Protein AF-A0A6G5QHZ6-F1 (afdb_monomer)

Solvent-accessible surface area (backbone atoms only — not comparable to full-atom values): 7867 Å² total; per-residue (Å²): 135,86,86,73,82,52,74,64,57,55,52,54,50,54,51,52,51,50,57,52,48,68,66,50,54,70,59,60,60,62,54,47,58,55,51,49,52,54,49,47,39,53,48,53,55,43,42,54,49,19,45,53,50,48,27,52,53,23,44,76,68,77,52,73,48,42,64,88,53,51,46,43,89,91,54,65,93,52,33,41,41,29,59,32,34,84,82,65,32,46,70,48,45,93,78,72,68,39,42,32,74,57,95,81,38,36,37,39,34,52,92,93,45,36,28,33,31,43,69,41,47,86,79,57,46,74,45,70,79,46,50,84,42,33,88,80,54,111

Foldseek 3Di:
DDDDDDPVVVVVVVVVVVVVCVVPVVVVVVVVLVVLLVVLLVVLVQLLVLQVVVQVVCVVVVRRWTDPALADPPDPPQAGSQNRHPPRHDGADPDAAQWHDDDQWIWGDRDPWIWIWHADRHVRDIATDDTPCRVVND

pLDDT: mean 86.63, std 7.43, range [54.62, 95.69]

InterPro domains:
  IPR000983 General secretion pathway protein G-type pilin [PR00813] (4-29)
  IPR000983 General secretion pathway protein G-type pilin [PR00813] (40-58)
  IPR012902 Prokaryotic N-terminal methylation site [PF07963] (2-24)
  IPR012902 Prokaryotic N-terminal methylation site [TIGR02532] (3-25)
  IPR045584 Pilin-like [SSF54523] (5-62)

Structure (mmCIF, N/CA/C/O backbone):
data_AF-A0A6G5QHZ6-F1
#
_entry.id   AF-A0A6G5QHZ6-F1
#
loop_
_atom_site.group_PDB
_atom_site.id
_atom_site.type_symbol
_atom_site.label_atom_id
_atom_site.label_alt_id
_atom_site.label_comp_id
_atom_site.label_asym_id
_atom_site.label_entity_id
_atom_site.label_seq_id
_atom_site.pdbx_PDB_ins_code
_atom_site.Cartn_x
_atom_site.Cartn_y
_atom_site.Cartn_z
_atom_site.occupancy
_atom_site.B_iso_or_equiv
_atom_site.auth_seq_id
_atom_site.auth_comp_id
_atom_site.auth_asym_id
_atom_site.auth_atom_id
_atom_site.pdbx_PDB_model_num
ATOM 1 N N . MET A 1 1 ? -10.333 36.654 41.842 1.00 54.62 1 MET A N 1
ATOM 2 C CA . MET A 1 1 ? -11.207 35.518 42.211 1.00 54.62 1 MET A CA 1
ATOM 3 C C . MET A 1 1 ? -11.168 34.500 41.079 1.00 54.62 1 MET A C 1
ATOM 5 O O . MET A 1 1 ? -11.624 34.824 39.991 1.00 54.62 1 MET A O 1
ATOM 9 N N . LYS A 1 2 ? -10.551 33.327 41.274 1.00 61.81 2 LYS A N 1
ATOM 10 C CA . LYS A 1 2 ? -10.565 32.258 40.260 1.00 61.81 2 LYS A CA 1
ATOM 11 C C . LYS A 1 2 ? -11.903 31.526 40.378 1.00 61.81 2 LYS A C 1
ATOM 13 O O . LYS A 1 2 ? -12.172 30.950 41.427 1.00 61.81 2 LYS A O 1
ATOM 18 N N . LYS A 1 3 ? -12.755 31.601 39.351 1.00 76.25 3 LYS A N 1
ATOM 19 C CA . LYS A 1 3 ? -13.986 30.804 39.296 1.00 76.25 3 LYS A CA 1
ATOM 20 C C . LYS A 1 3 ? -13.583 29.347 39.075 1.00 76.25 3 LYS A C 1
ATOM 22 O O . LYS A 1 3 ? -13.042 29.018 38.024 1.00 76.25 3 LYS A O 1
ATOM 27 N N . ALA A 1 4 ? -13.768 28.518 40.096 1.00 73.69 4 ALA A N 1
ATOM 28 C CA . ALA A 1 4 ? -13.707 27.075 39.937 1.00 73.69 4 ALA A CA 1
ATOM 29 C C . ALA A 1 4 ? -14.978 26.605 39.219 1.00 73.69 4 ALA A C 1
ATOM 31 O O . ALA A 1 4 ? -16.043 27.203 39.384 1.00 73.69 4 ALA A O 1
ATOM 32 N N . PHE A 1 5 ? -14.835 25.562 38.410 1.00 77.62 5 PHE A N 1
ATOM 33 C CA . PHE A 1 5 ? -15.942 24.906 37.723 1.00 77.62 5 PHE A CA 1
ATOM 34 C C . PHE A 1 5 ? -16.928 24.330 38.751 1.00 77.62 5 PHE A C 1
ATOM 36 O O . PHE A 1 5 ? -16.496 23.817 39.789 1.00 77.62 5 PHE A O 1
ATOM 43 N N . SER A 1 6 ? -18.236 24.420 38.496 1.00 90.81 6 SER A N 1
ATOM 44 C CA . SER A 1 6 ? -19.229 23.822 39.394 1.00 90.81 6 SER A CA 1
ATOM 45 C C . SER A 1 6 ? -19.144 22.296 39.341 1.00 90.81 6 SER A C 1
ATOM 47 O O . SER A 1 6 ? -18.982 21.709 38.270 1.00 90.81 6 SER A O 1
ATOM 49 N N . MET A 1 7 ? -19.331 21.635 40.488 1.00 90.19 7 MET A N 1
ATOM 50 C CA . MET A 1 7 ? -19.477 20.172 40.557 1.00 90.19 7 MET A CA 1
ATOM 51 C C . MET A 1 7 ? -20.555 19.669 39.582 1.00 90.19 7 MET A C 1
ATOM 53 O O . MET A 1 7 ? -20.384 18.631 38.949 1.00 90.19 7 MET A O 1
ATOM 57 N N . VAL A 1 8 ? -21.645 20.427 39.413 1.00 92.38 8 VAL A N 1
ATOM 58 C CA . VAL A 1 8 ? -22.748 20.064 38.509 1.00 92.38 8 VAL A CA 1
ATOM 59 C C . VAL A 1 8 ? -22.334 20.156 37.041 1.00 92.38 8 VAL A C 1
ATOM 61 O O . VAL A 1 8 ? -22.672 19.271 36.259 1.00 92.38 8 VAL A O 1
ATOM 64 N N . GLU A 1 9 ? -21.570 21.182 36.656 1.00 91.81 9 GLU A N 1
ATOM 65 C CA . GLU A 1 9 ? -21.077 21.304 35.278 1.00 91.81 9 GLU A CA 1
ATOM 66 C C . GLU A 1 9 ? -20.111 20.167 34.939 1.00 91.81 9 GLU A C 1
ATOM 68 O O . GLU A 1 9 ? -20.149 19.633 33.832 1.00 91.81 9 GLU A O 1
ATOM 73 N N . LEU A 1 10 ? -19.278 19.753 35.900 1.00 91.38 10 LEU A N 1
ATOM 74 C CA . LEU A 1 10 ? -18.375 18.619 35.718 1.00 91.38 10 LEU A CA 1
ATOM 75 C C . LEU A 1 10 ? -19.159 17.326 35.462 1.00 91.38 10 LEU A C 1
ATOM 77 O O . LEU A 1 10 ? -18.831 16.582 34.540 1.00 91.38 10 LEU A O 1
ATOM 81 N N . ILE A 1 11 ? -20.218 17.085 36.241 1.00 93.62 11 ILE A N 1
ATOM 82 C CA . ILE A 1 11 ? -21.080 15.905 36.092 1.00 93.62 11 ILE A CA 1
ATOM 83 C C . ILE A 1 11 ? -21.809 15.928 34.741 1.00 93.62 11 ILE A C 1
ATOM 85 O O . ILE A 1 11 ? -21.837 14.922 34.034 1.00 93.62 11 ILE A O 1
ATOM 89 N N . MET A 1 12 ? -22.363 17.073 34.340 1.00 93.75 12 MET A N 1
ATOM 90 C CA . MET A 1 12 ? -23.024 17.200 33.040 1.00 93.75 12 MET A CA 1
ATOM 91 C C . MET A 1 12 ? -22.044 16.938 31.886 1.00 93.75 12 MET A C 1
ATOM 93 O O . MET A 1 12 ? -22.385 16.220 30.946 1.00 93.75 12 MET A O 1
ATOM 97 N N . ALA A 1 13 ? -20.813 17.450 31.979 1.00 93.62 13 ALA A N 1
ATOM 98 C CA . ALA A 1 13 ? -19.786 17.236 30.965 1.00 93.62 13 ALA A CA 1
ATOM 99 C C . ALA A 1 13 ? -19.419 15.750 30.808 1.00 93.62 13 ALA A C 1
ATOM 101 O O . ALA A 1 13 ? -19.393 15.249 29.685 1.00 93.62 13 ALA A O 1
ATOM 102 N N . ILE A 1 14 ? -19.189 15.019 31.907 1.00 94.31 14 ILE A N 1
ATOM 103 C CA . ILE A 1 14 ? -18.847 13.587 31.831 1.00 94.31 14 ILE A CA 1
ATOM 104 C C . ILE A 1 14 ? -20.015 12.731 31.329 1.00 94.31 14 ILE A C 1
ATOM 106 O O . ILE A 1 14 ? -19.784 11.770 30.600 1.00 94.31 14 ILE A O 1
ATOM 110 N N . VAL A 1 15 ? -21.264 13.088 31.653 1.00 95.56 15 VAL A N 1
ATOM 111 C CA . VAL A 1 15 ? -22.453 12.374 31.156 1.00 95.56 15 VAL A CA 1
ATOM 112 C C . VAL A 1 15 ? -22.596 12.556 29.647 1.00 95.56 15 VAL A C 1
ATOM 114 O O . VAL A 1 15 ? -22.772 11.576 28.924 1.00 95.56 15 VAL A O 1
ATOM 117 N N . ILE A 1 16 ? -22.460 13.790 29.153 1.00 95.69 16 ILE A N 1
ATOM 118 C CA . ILE A 1 16 ? -22.522 14.077 27.714 1.00 95.69 16 ILE A CA 1
ATOM 119 C C . ILE A 1 16 ? -21.389 13.353 26.978 1.00 95.69 16 ILE A C 1
ATOM 121 O O . ILE A 1 16 ? -21.641 12.678 25.980 1.00 95.69 16 ILE A O 1
ATOM 125 N N . LEU A 1 17 ? -20.154 13.433 27.489 1.00 94.69 17 LEU A N 1
ATOM 126 C CA . LEU A 1 17 ? -19.012 12.720 26.909 1.00 94.69 17 LEU A CA 1
ATOM 127 C C . LEU A 1 17 ? -19.209 11.198 26.936 1.00 94.69 17 LEU A C 1
ATOM 129 O O . LEU A 1 17 ? -18.835 10.531 25.974 1.00 94.69 17 LEU A O 1
ATOM 133 N N . GLY A 1 18 ? -19.837 10.648 27.978 1.00 94.88 18 GLY A N 1
ATOM 134 C CA . GLY A 1 18 ? -20.171 9.227 28.070 1.00 94.88 18 GLY A CA 1
ATOM 135 C C . GLY A 1 18 ? -21.126 8.771 26.965 1.00 94.88 18 GLY A C 1
ATOM 136 O O . GLY A 1 18 ? -20.854 7.780 26.286 1.00 94.88 18 GLY A O 1
ATOM 137 N N . ILE A 1 19 ? -22.201 9.528 26.723 1.00 94.88 19 ILE A N 1
ATOM 138 C CA . ILE A 1 19 ? -23.187 9.214 25.675 1.00 94.88 19 ILE A CA 1
ATOM 139 C C . ILE A 1 19 ? -22.557 9.333 24.282 1.00 94.88 19 ILE A C 1
ATOM 141 O O . ILE A 1 19 ? -22.709 8.433 23.454 1.00 94.88 19 ILE A O 1
ATOM 145 N N . LEU A 1 20 ? -21.811 10.413 24.025 1.00 93.62 20 LEU A N 1
ATOM 146 C CA . LEU A 1 20 ? -21.138 10.613 22.739 1.00 93.62 20 LEU A CA 1
ATOM 147 C C . LEU A 1 20 ? -20.104 9.513 22.463 1.00 93.62 20 LEU A C 1
ATOM 149 O O . LEU A 1 20 ? -20.030 9.004 21.343 1.00 93.62 20 LEU A O 1
ATOM 153 N N . SER A 1 21 ? -19.347 9.102 23.484 1.00 90.06 21 SER A N 1
ATOM 154 C CA . SER A 1 21 ? -18.335 8.048 23.352 1.00 90.06 21 SER A CA 1
ATOM 155 C C . SER A 1 21 ? -18.960 6.698 23.005 1.00 90.06 21 SER A C 1
ATOM 157 O O . SER A 1 21 ? -18.442 5.994 22.139 1.00 90.06 21 SER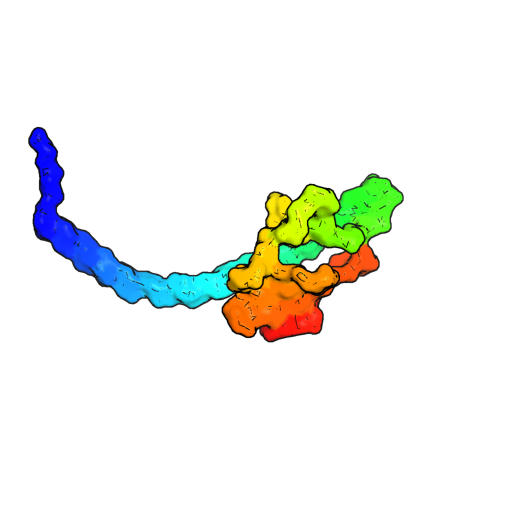 A O 1
ATOM 159 N N . ALA A 1 22 ? -20.100 6.354 23.614 1.00 89.94 22 ALA A N 1
ATOM 160 C CA . ALA A 1 22 ? -20.784 5.086 23.361 1.00 89.94 22 ALA A CA 1
ATOM 161 C C . ALA A 1 22 ? -21.200 4.913 21.887 1.00 89.94 22 ALA A C 1
ATOM 163 O O . ALA A 1 22 ? -21.112 3.813 21.346 1.00 89.94 22 ALA A O 1
ATOM 164 N N . VAL A 1 23 ? -21.610 5.995 21.218 1.00 87.88 23 VAL A N 1
ATOM 165 C CA . VAL A 1 23 ? -22.049 5.955 19.811 1.00 87.88 23 VAL A CA 1
ATOM 166 C C . VAL A 1 23 ? -20.876 6.077 18.830 1.00 87.88 23 VAL A C 1
ATOM 168 O O . VAL A 1 23 ? -20.924 5.512 17.737 1.00 87.88 23 VAL A O 1
ATOM 171 N N . ALA A 1 24 ? -19.814 6.802 19.194 1.00 84.00 24 ALA A N 1
ATOM 172 C CA . ALA A 1 24 ? -18.699 7.088 18.292 1.00 84.00 24 ALA A CA 1
ATOM 173 C C . ALA A 1 24 ? -17.710 5.918 18.132 1.00 84.00 24 ALA A C 1
ATOM 175 O O . ALA A 1 24 ? -17.203 5.693 17.033 1.00 84.00 24 ALA A O 1
ATOM 176 N N . ILE A 1 25 ? -17.439 5.160 19.202 1.00 81.75 25 ILE A N 1
ATOM 177 C CA . ILE A 1 25 ? -16.388 4.125 19.214 1.00 81.75 25 ILE A CA 1
ATOM 178 C C . ILE A 1 25 ? -16.581 3.034 18.138 1.00 81.75 25 ILE A C 1
ATOM 180 O O . ILE A 1 25 ? -15.608 2.748 17.437 1.00 81.75 25 ILE A O 1
ATOM 184 N N . PRO A 1 26 ? -17.779 2.448 17.928 1.00 77.81 26 PRO A N 1
ATOM 185 C CA . PRO A 1 26 ? -17.947 1.350 16.968 1.00 77.81 26 PRO A CA 1
ATOM 186 C C . PRO A 1 26 ? -17.598 1.733 15.523 1.00 77.81 26 PRO A C 1
ATOM 188 O O . PRO A 1 26 ? -17.047 0.925 14.779 1.00 77.81 26 PRO A O 1
ATOM 191 N N . ARG A 1 27 ? -17.866 2.985 15.129 1.00 74.31 27 ARG A N 1
ATOM 192 C CA . ARG A 1 27 ? -17.616 3.469 13.762 1.00 74.31 27 ARG A CA 1
ATOM 193 C C . ARG A 1 27 ? -16.131 3.676 13.463 1.00 74.31 27 ARG A C 1
ATOM 195 O O . ARG A 1 27 ? -15.724 3.574 12.312 1.00 74.31 27 ARG A O 1
ATOM 202 N N . LEU A 1 28 ? -15.321 3.945 14.489 1.00 74.50 28 LEU A N 1
ATOM 203 C CA . LEU A 1 28 ? -13.886 4.196 14.333 1.00 74.50 28 LEU A CA 1
ATOM 204 C C . LEU A 1 28 ? -13.064 2.923 14.112 1.00 74.50 28 LEU A C 1
ATOM 206 O O . LEU A 1 28 ? -11.937 3.034 13.638 1.00 74.50 28 LEU A O 1
ATOM 210 N N . TYR A 1 29 ? -13.585 1.746 14.466 1.00 69.81 29 TYR A N 1
ATOM 211 C CA . TYR A 1 29 ? -12.882 0.483 14.233 1.00 69.81 29 TYR A CA 1
ATOM 212 C C . TYR A 1 29 ? -13.028 0.015 12.783 1.00 69.81 29 TYR A C 1
ATOM 214 O O . TYR A 1 29 ? -12.021 -0.253 12.145 1.00 69.81 29 TYR A O 1
ATOM 222 N N . ILE A 1 30 ? -14.249 0.006 12.242 1.00 74.00 30 ILE A N 1
ATOM 223 C CA . ILE A 1 30 ? -14.516 -0.486 10.877 1.00 74.00 30 ILE A CA 1
ATOM 224 C C . ILE A 1 30 ? -13.898 0.440 9.817 1.00 74.00 30 ILE A C 1
ATOM 226 O O . ILE A 1 30 ? -13.261 -0.023 8.880 1.00 74.00 30 ILE A O 1
ATOM 230 N N . GLY A 1 31 ? -13.997 1.761 10.001 1.00 80.06 31 GLY A N 1
ATOM 231 C CA . GLY A 1 31 ? -13.482 2.716 9.014 1.00 80.06 31 GLY A CA 1
ATOM 232 C C . GLY A 1 31 ? -11.952 2.778 8.909 1.00 80.06 31 GLY A C 1
ATOM 233 O O . GLY A 1 31 ? -11.436 3.395 7.981 1.00 80.06 31 GLY A O 1
ATOM 234 N N . ARG A 1 32 ? -11.202 2.184 9.849 1.00 83.75 32 ARG A N 1
ATOM 235 C CA . ARG A 1 32 ? -9.730 2.166 9.779 1.00 83.75 32 ARG A CA 1
ATOM 236 C C . ARG A 1 32 ? -9.230 1.225 8.695 1.00 83.75 32 ARG A C 1
ATOM 238 O O . ARG A 1 32 ? -8.349 1.625 7.940 1.00 83.75 32 ARG A O 1
ATOM 245 N N . ASP A 1 33 ? -9.801 0.031 8.609 1.00 84.19 33 ASP A N 1
ATOM 246 C CA . ASP A 1 33 ? -9.366 -0.985 7.649 1.00 84.19 33 ASP A CA 1
ATOM 247 C C . ASP A 1 33 ? -9.713 -0.544 6.221 1.00 84.19 33 ASP A C 1
ATOM 249 O O . ASP A 1 33 ? -8.858 -0.573 5.337 1.00 84.19 33 ASP A O 1
ATOM 253 N N . GLU A 1 34 ? -10.915 0.009 6.027 1.00 84.56 34 GLU A N 1
ATOM 254 C CA . GLU A 1 34 ? -11.334 0.619 4.758 1.00 84.56 34 GLU A CA 1
ATOM 255 C C . GLU A 1 34 ? -10.419 1.788 4.357 1.00 84.56 34 GLU A C 1
ATOM 257 O O . GLU A 1 34 ? -9.983 1.885 3.210 1.00 84.56 34 GLU A O 1
ATOM 262 N N . ALA A 1 35 ? -10.053 2.662 5.303 1.00 87.38 35 ALA A N 1
ATOM 263 C CA . ALA A 1 35 ? -9.141 3.770 5.021 1.00 87.38 35 ALA A CA 1
ATOM 264 C C . ALA A 1 35 ? -7.726 3.295 4.653 1.00 87.38 35 ALA A C 1
ATOM 266 O O . ALA A 1 35 ? -7.057 3.933 3.836 1.00 87.38 35 ALA A O 1
ATOM 267 N N . LEU A 1 36 ? -7.250 2.199 5.251 1.00 88.88 36 LEU A N 1
ATOM 268 C CA . LEU A 1 36 ? -5.965 1.599 4.896 1.00 88.88 36 LEU A CA 1
ATOM 269 C C . LEU A 1 36 ? -6.008 0.985 3.497 1.00 88.88 36 LEU A C 1
ATOM 271 O O . LEU A 1 36 ? -5.082 1.214 2.723 1.00 88.88 36 LEU A O 1
ATOM 275 N N . LEU A 1 37 ? -7.086 0.284 3.149 1.00 89.25 37 LEU A N 1
ATOM 276 C CA . LEU A 1 37 ? -7.289 -0.276 1.815 1.00 89.25 37 LEU A CA 1
ATOM 277 C C . LEU A 1 37 ? -7.309 0.821 0.736 1.00 89.25 37 LEU A C 1
ATOM 279 O O . LEU A 1 37 ? -6.552 0.754 -0.232 1.00 89.25 37 LEU A O 1
ATOM 283 N N . GLU A 1 38 ? -8.104 1.875 0.933 1.00 90.69 38 GLU A N 1
ATOM 284 C CA . GLU A 1 38 ? -8.182 3.012 0.003 1.00 90.69 38 GLU A CA 1
ATOM 285 C C . GLU A 1 38 ? -6.848 3.754 -0.119 1.00 90.69 38 GLU A C 1
ATOM 287 O O . GLU A 1 38 ? -6.405 4.112 -1.215 1.00 90.69 38 GLU A O 1
ATOM 292 N N . LYS A 1 39 ? -6.138 3.933 1.000 1.00 90.62 39 LYS A N 1
ATOM 293 C CA . LYS A 1 39 ? -4.783 4.489 0.982 1.00 90.62 39 LYS A CA 1
ATOM 294 C C . LYS A 1 39 ? -3.850 3.632 0.129 1.00 90.62 39 LYS A C 1
ATOM 296 O O . LYS A 1 39 ? -3.058 4.188 -0.631 1.00 90.62 39 LYS A O 1
ATOM 301 N N . THR A 1 40 ? -3.928 2.311 0.240 1.00 90.94 40 THR A N 1
ATOM 302 C CA . THR A 1 40 ? -3.089 1.393 -0.535 1.00 90.94 40 THR A CA 1
ATOM 303 C C . THR A 1 40 ? -3.409 1.450 -2.022 1.00 90.94 40 THR A C 1
ATOM 305 O O . THR A 1 40 ? -2.476 1.539 -2.817 1.00 90.94 40 THR A O 1
ATOM 308 N N . LYS A 1 41 ? -4.687 1.523 -2.415 1.00 91.62 41 LYS A N 1
ATOM 309 C CA . LYS A 1 41 ? -5.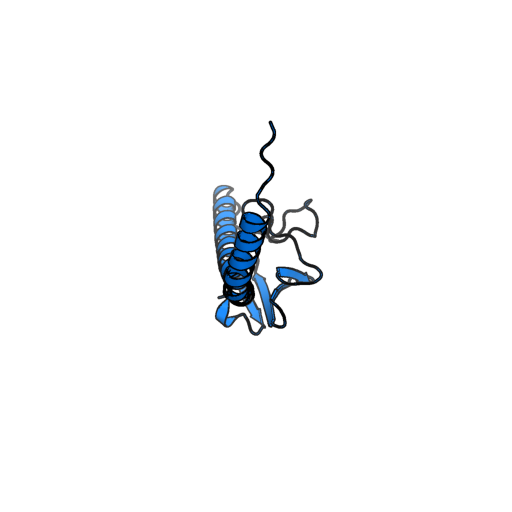078 1.768 -3.817 1.00 91.62 41 LYS A CA 1
ATOM 310 C C . LYS A 1 41 ? -4.415 3.032 -4.363 1.00 91.62 41 LYS A C 1
ATOM 312 O O . LYS A 1 41 ? -3.758 3.001 -5.403 1.00 91.62 41 LYS A O 1
ATOM 317 N N . VAL A 1 42 ? -4.492 4.138 -3.620 1.00 92.19 42 VAL A N 1
ATOM 318 C CA . VAL A 1 42 ? -3.833 5.400 -4.002 1.00 92.19 42 VAL A CA 1
ATOM 319 C C . VAL A 1 42 ? -2.313 5.237 -4.089 1.00 92.19 42 VAL A C 1
ATOM 321 O O . VAL A 1 42 ? -1.691 5.771 -5.010 1.00 92.19 42 VAL A O 1
ATOM 324 N N . GLN A 1 43 ? -1.695 4.488 -3.173 1.00 91.69 43 GLN A N 1
ATOM 325 C CA . GLN A 1 43 ? -0.259 4.200 -3.218 1.00 91.69 43 GLN A CA 1
ATOM 326 C C . GLN A 1 43 ? 0.125 3.410 -4.474 1.00 91.69 43 GLN A C 1
ATOM 328 O O . GLN A 1 43 ? 1.071 3.808 -5.146 1.00 91.69 43 GLN A O 1
ATOM 333 N N . ILE A 1 44 ? -0.624 2.365 -4.840 1.00 91.94 44 ILE A N 1
ATOM 334 C CA . ILE A 1 44 ? -0.388 1.562 -6.053 1.00 91.94 44 ILE A CA 1
ATOM 335 C C . ILE A 1 44 ? -0.474 2.441 -7.302 1.00 91.94 44 ILE A C 1
ATOM 337 O O . ILE A 1 44 ? 0.432 2.426 -8.136 1.00 91.94 44 ILE A O 1
ATOM 341 N N . GLN A 1 45 ? -1.512 3.274 -7.407 1.00 91.88 45 GLN A N 1
ATOM 342 C CA . GLN A 1 45 ? -1.665 4.203 -8.531 1.00 91.88 45 GLN A CA 1
ATOM 343 C C . GLN A 1 45 ? -0.534 5.240 -8.575 1.00 91.88 45 GLN A C 1
ATOM 345 O O . GLN A 1 45 ? -0.022 5.573 -9.644 1.00 91.88 45 GLN A O 1
ATOM 350 N N . THR A 1 46 ? -0.080 5.703 -7.410 1.00 92.88 46 THR A N 1
ATOM 351 C CA . THR A 1 46 ? 1.069 6.610 -7.302 1.00 92.88 46 THR A CA 1
ATOM 352 C C . THR A 1 46 ? 2.366 5.928 -7.743 1.00 92.88 46 THR A C 1
ATOM 354 O O . THR A 1 46 ? 3.159 6.552 -8.441 1.00 92.88 46 THR A O 1
ATOM 357 N N . ILE A 1 47 ? 2.582 4.655 -7.392 1.00 92.44 47 ILE A N 1
ATOM 358 C CA . ILE A 1 47 ? 3.745 3.866 -7.831 1.00 92.44 47 ILE A CA 1
ATOM 359 C C . ILE A 1 47 ? 3.722 3.702 -9.354 1.00 92.44 47 ILE A C 1
ATOM 361 O O . ILE A 1 47 ? 4.710 4.023 -10.013 1.00 92.44 47 ILE A O 1
ATOM 365 N N . ARG A 1 48 ? 2.586 3.276 -9.925 1.00 92.69 48 ARG A N 1
ATOM 366 C CA . ARG A 1 48 ? 2.397 3.116 -11.379 1.00 92.69 48 ARG A CA 1
ATOM 367 C C . ARG A 1 48 ? 2.652 4.435 -12.126 1.00 92.69 48 ARG A C 1
ATOM 369 O O . ARG A 1 48 ? 3.415 4.467 -13.090 1.00 92.69 48 ARG A O 1
ATOM 376 N N . SER A 1 49 ? 2.087 5.539 -11.634 1.00 93.19 49 SER A N 1
ATOM 377 C CA . SER A 1 49 ? 2.322 6.888 -12.174 1.00 93.19 49 SER A CA 1
ATOM 378 C C . SER A 1 49 ? 3.793 7.309 -12.060 1.00 93.19 49 SER A C 1
ATOM 380 O O . SER A 1 49 ? 4.388 7.798 -13.019 1.00 93.19 49 SER A O 1
ATOM 382 N N . GLY A 1 50 ? 4.419 7.042 -10.915 1.00 92.12 50 GLY A N 1
ATOM 383 C CA . GLY A 1 50 ? 5.831 7.309 -10.664 1.00 92.12 50 GLY A CA 1
ATOM 384 C C . GLY A 1 50 ? 6.774 6.590 -11.627 1.00 92.12 50 GLY A C 1
ATOM 385 O O . GLY A 1 50 ? 7.725 7.190 -12.128 1.00 92.12 50 GLY A O 1
ATOM 386 N N . ILE A 1 51 ? 6.483 5.326 -11.947 1.00 92.75 51 ILE A N 1
ATOM 387 C CA . ILE A 1 51 ? 7.234 4.545 -12.940 1.00 92.75 51 ILE A CA 1
ATOM 388 C C . ILE A 1 51 ? 7.105 5.175 -14.337 1.00 92.75 51 ILE A C 1
ATOM 390 O O . ILE A 1 51 ? 8.108 5.324 -15.037 1.00 92.75 51 ILE A O 1
ATOM 394 N N . ALA A 1 52 ? 5.901 5.599 -14.733 1.00 91.69 52 ALA A N 1
ATOM 395 C CA . ALA A 1 52 ? 5.674 6.262 -16.020 1.00 91.69 52 ALA A CA 1
ATOM 396 C C . ALA A 1 52 ? 6.394 7.622 -16.120 1.00 91.69 52 ALA A C 1
ATOM 398 O O . ALA A 1 52 ? 6.962 7.961 -17.165 1.00 91.69 52 ALA A O 1
ATOM 399 N N . ILE A 1 53 ? 6.422 8.387 -15.025 1.00 91.88 53 ILE A N 1
ATOM 400 C CA . ILE A 1 53 ? 7.174 9.645 -14.933 1.00 91.88 53 ILE A CA 1
ATOM 401 C C . ILE A 1 53 ? 8.677 9.373 -15.044 1.00 91.88 53 ILE A C 1
ATOM 403 O O . ILE A 1 53 ? 9.360 10.060 -15.803 1.00 91.88 53 ILE A O 1
ATOM 407 N N . PHE A 1 54 ? 9.192 8.351 -14.353 1.00 91.19 54 PHE A N 1
ATOM 408 C CA . PHE A 1 54 ? 10.600 7.961 -14.452 1.00 91.19 54 PHE A CA 1
ATOM 409 C C . PHE A 1 54 ? 10.976 7.588 -15.888 1.00 91.19 54 PHE A C 1
ATOM 411 O O . PHE A 1 54 ? 11.991 8.050 -16.406 1.00 91.19 54 PHE A O 1
ATOM 418 N N . TYR A 1 55 ? 10.145 6.781 -16.551 1.00 91.12 55 TYR A N 1
ATOM 419 C CA . TYR A 1 55 ? 10.361 6.421 -17.948 1.00 91.12 55 TYR A CA 1
ATOM 420 C C . TYR A 1 55 ? 10.402 7.665 -18.846 1.00 91.12 55 TYR A C 1
ATOM 422 O O . TYR A 1 55 ? 11.324 7.814 -19.649 1.00 91.12 55 TYR A O 1
ATOM 430 N N . SER A 1 56 ? 9.471 8.600 -18.653 1.00 91.94 56 SER A N 1
ATOM 431 C CA . SER A 1 56 ? 9.448 9.869 -19.389 1.00 91.94 56 SER A CA 1
ATOM 432 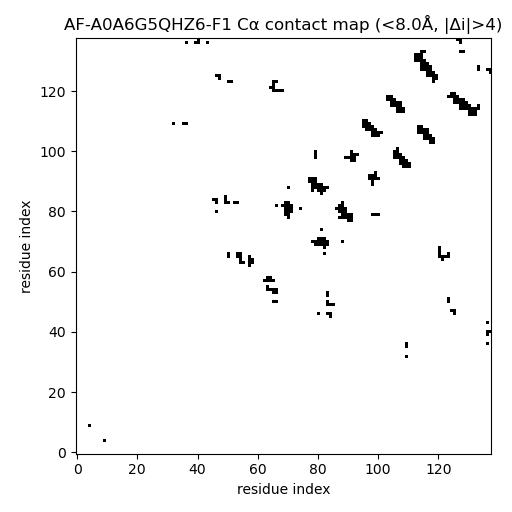C C . SER A 1 56 ? 10.718 10.701 -19.156 1.00 91.94 56 SER A C 1
ATOM 434 O O . SER A 1 56 ? 11.291 11.213 -20.114 1.00 91.94 56 SER A O 1
ATOM 436 N N . ASP A 1 57 ? 11.219 10.784 -17.919 1.00 91.00 57 ASP A N 1
ATOM 437 C CA . ASP A 1 57 ? 12.493 11.457 -17.610 1.00 91.00 57 ASP A CA 1
ATOM 438 C C . ASP A 1 57 ? 13.691 10.756 -18.276 1.00 91.00 57 ASP A C 1
ATOM 440 O O . ASP A 1 57 ? 14.560 11.404 -18.858 1.00 91.00 57 ASP A O 1
ATOM 444 N N . SER A 1 58 ? 13.719 9.421 -18.268 1.00 89.12 58 SER A N 1
ATOM 445 C CA . SER A 1 58 ? 14.778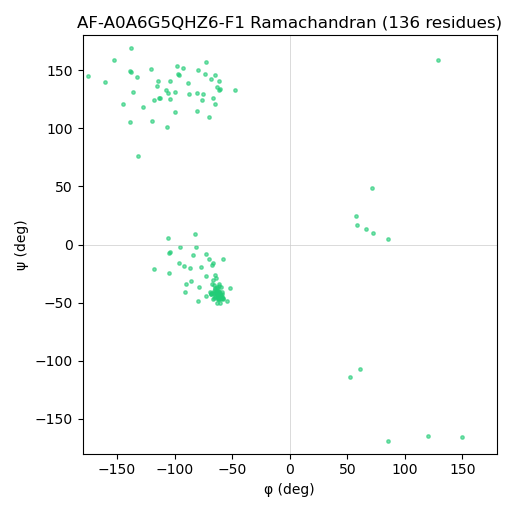 8.630 -18.911 1.00 89.12 58 SER A CA 1
ATOM 446 C C . SER A 1 58 ? 14.813 8.828 -20.434 1.00 89.12 58 SER A C 1
ATOM 448 O O . SER A 1 58 ? 15.887 8.925 -21.037 1.00 89.12 58 SER A O 1
ATOM 450 N N . LEU A 1 59 ? 13.634 8.980 -21.045 1.00 92.31 59 LEU A N 1
ATOM 451 C CA . LEU A 1 59 ? 13.476 9.261 -22.465 1.00 92.31 59 LEU A CA 1
ATOM 452 C C . LEU A 1 59 ? 14.039 10.643 -22.819 1.00 92.31 59 LEU A C 1
ATOM 454 O O . LEU A 1 59 ? 14.762 10.774 -23.806 1.00 92.31 59 LEU A O 1
ATOM 458 N N . LEU A 1 60 ? 13.786 11.656 -21.982 1.00 93.62 60 LEU A N 1
ATOM 459 C CA . LEU A 1 60 ? 14.347 13.004 -22.147 1.00 93.62 60 LEU A CA 1
ATOM 460 C C . LEU A 1 60 ? 15.877 13.028 -22.019 1.00 93.62 60 LEU A C 1
ATOM 462 O O . LEU A 1 60 ? 16.538 13.851 -22.649 1.00 93.62 60 LEU A O 1
ATOM 466 N N . ARG A 1 61 ? 16.455 12.100 -21.250 1.00 92.75 61 ARG A N 1
ATOM 467 C CA . ARG A 1 61 ? 17.912 11.921 -21.113 1.00 92.75 61 ARG A CA 1
ATOM 468 C C . ARG A 1 61 ? 18.541 11.091 -22.238 1.00 92.75 61 ARG A C 1
ATOM 470 O O . ARG A 1 61 ? 19.708 10.723 -22.124 1.00 92.75 61 ARG A O 1
ATOM 477 N N . ALA A 1 62 ? 17.789 10.778 -23.296 1.00 90.06 62 ALA A N 1
ATOM 478 C CA . ALA A 1 62 ? 18.210 9.922 -24.408 1.00 90.06 62 ALA A CA 1
ATOM 479 C C . ALA A 1 62 ? 18.648 8.500 -23.989 1.00 90.06 62 ALA A C 1
ATOM 481 O O . ALA A 1 62 ? 19.394 7.840 -24.709 1.00 90.06 62 ALA A O 1
ATOM 482 N N . ASN A 1 63 ? 18.167 8.009 -22.841 1.00 89.12 63 ASN A N 1
ATOM 483 C CA . ASN A 1 63 ? 18.411 6.649 -22.362 1.00 89.12 63 ASN A CA 1
ATOM 484 C C . ASN A 1 63 ? 17.084 6.010 -21.919 1.00 89.12 63 ASN A C 1
ATOM 486 O O . ASN A 1 63 ? 16.816 5.944 -20.717 1.00 89.12 63 ASN A O 1
ATOM 490 N N . PRO A 1 64 ? 16.232 5.585 -22.872 1.00 85.94 64 PRO A N 1
ATOM 491 C CA . PRO A 1 64 ? 14.903 5.075 -22.565 1.00 85.94 64 PRO A CA 1
ATOM 492 C C . PRO A 1 64 ? 15.000 3.783 -21.753 1.00 85.94 64 PRO A C 1
ATOM 494 O O . PRO A 1 64 ? 15.576 2.790 -22.201 1.00 85.94 64 PRO A O 1
ATOM 497 N N . GLY A 1 65 ? 14.422 3.789 -20.556 1.00 89.00 65 GLY A N 1
ATOM 498 C CA . GLY A 1 65 ? 14.401 2.612 -19.704 1.00 89.00 65 GLY A CA 1
ATOM 499 C C . GLY A 1 65 ? 13.581 2.814 -18.441 1.00 89.00 65 GLY A C 1
ATOM 500 O O . GLY A 1 65 ? 13.548 3.891 -17.851 1.00 89.00 65 GLY A O 1
ATOM 501 N N . TYR A 1 66 ? 12.925 1.746 -18.008 1.00 90.19 66 TYR A N 1
ATOM 502 C CA . TYR A 1 66 ? 12.264 1.717 -16.713 1.00 90.19 66 TYR A CA 1
ATOM 503 C C . TYR A 1 66 ? 13.291 1.642 -15.574 1.00 90.19 66 TYR A C 1
ATOM 505 O O . TYR A 1 66 ? 14.434 1.206 -15.780 1.00 90.19 66 TYR A O 1
ATOM 513 N N . PRO A 1 67 ? 12.917 2.065 -14.355 1.00 88.06 67 PRO A N 1
ATOM 514 C CA . PRO A 1 67 ? 13.821 1.983 -13.220 1.00 88.06 67 PRO A CA 1
ATOM 515 C C . PRO A 1 67 ? 14.188 0.518 -12.950 1.00 88.06 67 PRO A C 1
ATOM 517 O O . PRO A 1 67 ? 13.323 -0.351 -12.916 1.00 88.06 67 PRO A O 1
ATOM 520 N N . LYS A 1 68 ? 15.478 0.216 -12.755 1.00 87.62 68 LYS A N 1
ATOM 521 C CA . LYS A 1 68 ? 15.935 -1.165 -12.480 1.00 87.62 68 LYS A CA 1
ATOM 522 C C . LYS A 1 68 ? 15.437 -1.689 -11.131 1.00 87.62 68 LYS A C 1
ATOM 524 O O . LYS A 1 68 ? 15.258 -2.892 -10.978 1.00 87.62 68 LYS A O 1
ATOM 529 N N . LYS A 1 69 ? 15.256 -0.780 -10.174 1.00 87.50 69 LYS A N 1
ATOM 530 C CA . LYS A 1 69 ? 14.722 -1.000 -8.829 1.00 87.50 69 LYS A CA 1
ATOM 531 C C . LYS A 1 69 ? 13.790 0.157 -8.495 1.00 87.50 69 LYS A C 1
ATOM 533 O O . LYS A 1 69 ? 14.020 1.270 -8.966 1.00 87.50 69 LYS A O 1
ATOM 538 N N . LEU A 1 70 ? 12.770 -0.094 -7.680 1.00 88.00 70 LEU A N 1
ATOM 539 C CA . LEU A 1 70 ? 11.847 0.958 -7.244 1.00 88.00 70 LEU A CA 1
ATOM 540 C C . LEU A 1 70 ? 12.386 1.740 -6.037 1.00 88.00 70 LEU A C 1
ATOM 542 O O . LEU A 1 70 ? 11.832 2.774 -5.669 1.00 88.00 70 LEU A O 1
ATOM 546 N N . GLU A 1 71 ? 13.481 1.286 -5.432 1.00 89.12 71 GLU A N 1
ATOM 547 C CA . GLU A 1 71 ? 14.191 1.973 -4.359 1.00 89.12 71 GLU A CA 1
ATOM 548 C C . GLU A 1 71 ? 15.386 2.764 -4.887 1.00 89.12 71 GLU A C 1
ATOM 550 O O . GLU A 1 71 ? 16.068 2.364 -5.831 1.00 89.12 71 GLU A O 1
ATOM 555 N N . LYS A 1 72 ? 15.660 3.895 -4.239 1.00 83.19 72 LYS A N 1
ATOM 556 C CA . LYS A 1 72 ? 16.836 4.708 -4.520 1.00 83.19 72 LYS A CA 1
ATOM 557 C C . LYS A 1 72 ? 18.068 4.118 -3.833 1.00 83.19 72 LYS A C 1
ATOM 559 O O . LYS A 1 72 ? 18.056 3.876 -2.626 1.00 83.19 72 LYS A O 1
ATOM 564 N N . ASP A 1 73 ? 19.152 3.962 -4.588 1.00 75.88 73 ASP A N 1
ATOM 565 C CA . ASP A 1 73 ? 20.440 3.541 -4.037 1.00 75.88 73 ASP A CA 1
ATOM 566 C C . ASP A 1 73 ? 20.945 4.554 -2.988 1.00 75.88 73 ASP A C 1
ATOM 568 O O . ASP A 1 73 ? 20.914 5.769 -3.203 1.00 75.88 73 ASP A O 1
ATOM 572 N N . GLY A 1 74 ? 21.405 4.051 -1.838 1.00 69.56 74 GLY A N 1
ATOM 573 C CA . GLY A 1 74 ? 21.939 4.870 -0.740 1.00 69.56 74 GLY A CA 1
ATOM 574 C C . GLY A 1 74 ? 20.899 5.423 0.244 1.00 69.56 74 GLY A C 1
ATOM 575 O O . GLY A 1 74 ? 21.265 6.170 1.150 1.00 69.56 74 GLY A O 1
ATOM 576 N N . VAL A 1 75 ? 19.621 5.059 0.102 1.00 69.94 75 VAL A N 1
ATOM 577 C CA . VAL A 1 75 ? 18.583 5.285 1.123 1.00 69.94 75 VAL A CA 1
ATOM 578 C C . VAL A 1 75 ? 18.476 4.041 2.014 1.00 69.94 75 VAL A C 1
ATOM 580 O O . VAL A 1 75 ? 18.794 2.937 1.577 1.00 69.94 75 VAL A O 1
ATOM 583 N N . SER A 1 76 ? 18.056 4.204 3.276 1.00 72.44 76 SER A N 1
ATOM 584 C CA . SER A 1 76 ? 17.794 3.082 4.185 1.00 72.44 76 SER A CA 1
ATOM 585 C C . SER A 1 76 ? 16.947 2.005 3.501 1.00 72.44 76 SER A C 1
ATOM 587 O O . SER A 1 76 ? 15.902 2.324 2.936 1.00 72.44 76 SER A O 1
ATOM 589 N N . ASN A 1 77 ? 17.347 0.734 3.631 1.00 69.88 77 ASN A N 1
ATOM 590 C CA . ASN A 1 77 ? 16.634 -0.424 3.064 1.00 69.88 77 ASN A CA 1
ATOM 591 C C . ASN A 1 77 ? 15.173 -0.551 3.542 1.00 69.88 77 ASN A C 1
ATOM 593 O O . ASN A 1 77 ? 14.399 -1.312 2.973 1.00 69.88 77 ASN A O 1
ATOM 597 N N . ASP A 1 78 ? 14.793 0.209 4.569 1.00 83.06 78 ASP A N 1
ATOM 598 C CA . ASP A 1 78 ? 13.432 0.290 5.085 1.00 83.06 78 ASP A CA 1
ATOM 599 C C . ASP A 1 78 ? 12.525 1.248 4.278 1.00 83.06 78 ASP A C 1
ATOM 601 O O . ASP A 1 78 ? 11.364 1.398 4.640 1.00 83.06 78 ASP A O 1
ATOM 605 N N . MET A 1 79 ? 13.011 1.945 3.239 1.00 86.44 79 MET A N 1
ATOM 606 C CA . MET A 1 79 ? 12.207 2.862 2.407 1.00 86.44 79 MET A CA 1
ATOM 607 C C . MET A 1 79 ? 11.922 2.268 1.025 1.00 86.44 79 MET A C 1
ATOM 609 O O . MET A 1 79 ? 12.755 2.322 0.115 1.00 86.44 79 MET A O 1
ATOM 613 N N . LEU A 1 80 ? 10.709 1.751 0.859 1.00 89.31 80 LEU A N 1
ATOM 614 C CA . LEU A 1 80 ? 10.204 1.161 -0.377 1.00 89.31 80 LEU A CA 1
ATOM 615 C C . LEU A 1 80 ? 9.759 2.245 -1.364 1.00 89.31 80 LEU A C 1
ATOM 617 O O . LEU A 1 80 ? 9.308 3.316 -0.960 1.00 89.31 80 LEU A O 1
ATOM 621 N N . PHE A 1 81 ? 9.859 1.961 -2.665 1.00 91.12 81 PHE A N 1
ATOM 622 C CA . PHE A 1 81 ? 9.369 2.828 -3.752 1.00 91.12 81 PHE A CA 1
ATOM 623 C C . PHE A 1 81 ? 9.965 4.251 -3.788 1.00 91.12 81 PHE A C 1
ATOM 625 O O . PHE A 1 81 ? 9.434 5.150 -4.440 1.00 91.12 81 PHE A O 1
ATOM 632 N N . SER A 1 82 ? 11.083 4.474 -3.096 1.00 88.06 82 SER A N 1
ATOM 633 C CA . SER A 1 82 ? 11.706 5.791 -2.925 1.00 88.06 82 SER A CA 1
ATOM 634 C C . SER A 1 82 ? 12.263 6.408 -4.214 1.00 88.06 82 SER A C 1
ATOM 636 O O . SER A 1 82 ? 12.515 7.612 -4.239 1.00 88.06 82 SER A O 1
ATOM 638 N N . ALA A 1 83 ? 12.446 5.625 -5.283 1.00 87.12 83 ALA A N 1
ATOM 639 C CA . ALA A 1 83 ? 12.854 6.142 -6.591 1.00 87.12 83 ALA A CA 1
ATOM 640 C C . ALA A 1 83 ? 11.675 6.610 -7.461 1.00 87.12 83 ALA A C 1
ATOM 642 O O . ALA A 1 83 ? 11.893 7.381 -8.393 1.00 87.12 83 ALA A O 1
ATOM 643 N N . VAL A 1 84 ? 10.451 6.155 -7.172 1.00 88.06 84 VAL A N 1
ATOM 644 C CA . VAL A 1 84 ? 9.270 6.405 -8.019 1.00 88.06 84 VAL A CA 1
ATOM 645 C C . VAL A 1 84 ? 8.176 7.211 -7.319 1.00 88.06 84 VAL A C 1
ATOM 647 O O . VAL A 1 84 ? 7.371 7.845 -7.991 1.00 88.06 84 VAL A O 1
ATOM 650 N N . MET A 1 85 ? 8.145 7.253 -5.986 1.00 85.38 85 MET A N 1
ATOM 651 C CA . MET A 1 85 ? 7.139 8.015 -5.243 1.00 85.38 85 MET A CA 1
ATOM 652 C C . MET A 1 85 ? 7.625 9.411 -4.823 1.00 85.38 85 MET A C 1
ATOM 654 O O . MET A 1 85 ? 8.786 9.577 -4.433 1.00 85.38 85 MET A O 1
ATOM 658 N N . PRO A 1 86 ? 6.730 10.416 -4.798 1.00 69.62 86 PRO A N 1
ATOM 659 C CA . PRO A 1 86 ? 7.014 11.685 -4.138 1.00 69.62 86 PRO A CA 1
ATOM 660 C C . PRO A 1 86 ? 7.182 11.471 -2.619 1.00 69.62 86 PRO A C 1
ATOM 662 O O . PRO A 1 86 ? 6.498 10.637 -2.032 1.00 69.62 86 PRO A O 1
ATOM 665 N N . LEU A 1 87 ? 8.065 12.249 -1.974 1.00 67.44 87 LEU A N 1
ATOM 666 C CA . LEU A 1 87 ? 8.301 12.260 -0.511 1.00 67.44 87 LEU A CA 1
ATOM 667 C C . LEU A 1 87 ? 9.023 11.024 0.085 1.00 67.44 87 LEU A C 1
ATOM 669 O O . LEU A 1 87 ? 8.628 10.517 1.129 1.00 67.44 87 LEU A O 1
ATOM 673 N N . ASN A 1 88 ? 10.142 10.597 -0.511 1.00 73.19 88 ASN A N 1
ATOM 674 C CA . ASN A 1 88 ? 11.081 9.594 0.039 1.00 73.19 88 ASN A CA 1
ATOM 675 C C . ASN A 1 88 ? 10.554 8.148 0.188 1.00 73.19 88 ASN A C 1
ATOM 677 O O . ASN A 1 88 ? 11.245 7.318 0.78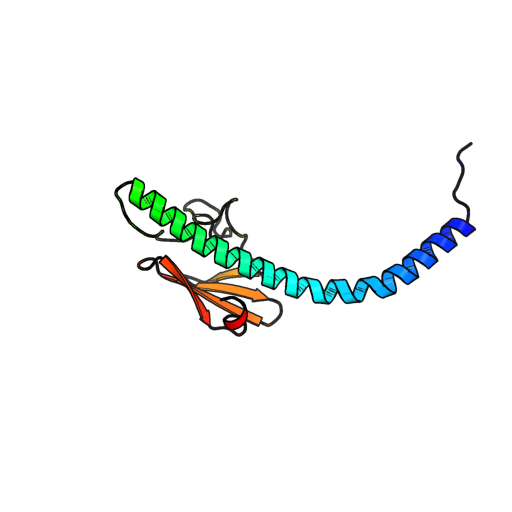1 1.00 73.19 88 ASN A O 1
ATOM 681 N N . GLY A 1 89 ? 9.410 7.810 -0.412 1.00 84.94 89 GLY A N 1
ATOM 682 C CA . GLY A 1 89 ? 8.885 6.440 -0.443 1.00 84.94 89 GLY A CA 1
ATOM 683 C C . GLY A 1 89 ? 8.057 6.046 0.785 1.00 84.94 89 GLY A C 1
ATOM 684 O O . GLY A 1 89 ? 7.661 6.879 1.598 1.00 84.94 89 GLY A O 1
ATOM 685 N N . ILE A 1 90 ? 7.755 4.753 0.902 1.00 88.56 90 ILE A N 1
ATOM 686 C CA . ILE A 1 90 ? 6.943 4.177 1.979 1.00 88.56 90 ILE A CA 1
ATOM 687 C C . ILE A 1 90 ? 7.853 3.419 2.941 1.00 88.56 90 ILE A C 1
ATOM 689 O O . ILE A 1 90 ? 8.634 2.565 2.528 1.00 88.56 90 ILE A O 1
ATOM 693 N N . LYS A 1 91 ? 7.716 3.680 4.243 1.00 89.31 91 LYS A N 1
ATOM 694 C CA . LYS A 1 91 ? 8.423 2.906 5.265 1.00 89.31 91 LYS A CA 1
ATOM 695 C C . LYS A 1 91 ? 7.908 1.465 5.305 1.00 89.31 91 LYS A C 1
ATOM 697 O O . LYS A 1 91 ? 6.716 1.253 5.520 1.00 89.31 91 LYS A O 1
ATOM 702 N N . ALA A 1 92 ? 8.817 0.507 5.178 1.00 89.81 92 ALA A N 1
ATOM 703 C CA . ALA A 1 92 ? 8.540 -0.908 5.331 1.00 89.81 92 ALA A CA 1
ATOM 704 C C . ALA A 1 92 ? 8.085 -1.229 6.763 1.00 89.81 92 ALA A C 1
ATOM 706 O O . ALA A 1 92 ? 8.670 -0.764 7.750 1.00 89.81 92 ALA A O 1
ATOM 707 N N . VAL A 1 93 ? 7.046 -2.048 6.875 1.00 89.56 93 VAL A N 1
ATOM 708 C CA . VAL A 1 93 ? 6.496 -2.537 8.138 1.00 89.56 93 VAL A CA 1
ATOM 709 C C . VAL A 1 93 ? 7.018 -3.952 8.384 1.00 89.56 93 VAL A C 1
ATOM 711 O O . VAL A 1 93 ? 6.983 -4.797 7.498 1.00 89.56 93 VAL A O 1
ATOM 714 N N . LYS A 1 94 ? 7.529 -4.210 9.596 1.00 81.25 94 LYS A N 1
ATOM 715 C CA . LYS A 1 94 ? 7.998 -5.549 10.007 1.00 81.25 94 LYS A CA 1
ATOM 716 C C . LYS A 1 94 ? 6.897 -6.383 10.660 1.00 81.25 94 LYS A C 1
ATOM 718 O O . LYS A 1 94 ? 6.898 -7.593 10.516 1.00 81.25 94 LYS A O 1
ATOM 723 N N . ASN A 1 95 ? 5.991 -5.726 11.386 1.00 80.00 95 ASN A N 1
ATOM 724 C CA . ASN A 1 95 ? 4.850 -6.333 12.067 1.00 80.00 95 ASN A CA 1
ATOM 725 C C . ASN A 1 95 ? 3.672 -5.351 12.006 1.00 80.00 95 ASN A C 1
ATOM 727 O O . ASN A 1 95 ? 3.800 -4.232 12.508 1.00 80.00 95 ASN A O 1
ATOM 731 N N . GLY A 1 96 ? 2.555 -5.766 11.411 1.00 84.62 96 GLY A N 1
ATOM 732 C CA . GLY A 1 96 ? 1.337 -4.962 11.274 1.00 84.62 96 GLY A CA 1
ATOM 733 C C . GLY A 1 96 ? 0.926 -4.734 9.821 1.00 84.62 96 GLY A C 1
ATOM 734 O O . GLY A 1 96 ? 1.407 -5.418 8.917 1.00 84.62 96 GLY A O 1
ATOM 735 N N . ASP A 1 97 ? 0.039 -3.763 9.621 1.00 89.12 97 ASP A N 1
ATOM 736 C CA . ASP A 1 97 ? -0.550 -3.469 8.316 1.00 89.12 97 ASP A CA 1
ATOM 737 C C . ASP A 1 97 ? 0.322 -2.495 7.527 1.00 89.12 97 ASP A C 1
ATOM 739 O O . ASP A 1 97 ? 0.712 -1.433 8.028 1.00 89.12 97 ASP A O 1
ATOM 743 N N . GLY A 1 98 ? 0.629 -2.841 6.283 1.00 89.94 98 GLY A N 1
ATOM 744 C CA . GLY A 1 98 ? 1.426 -2.000 5.407 1.00 89.94 98 GLY A CA 1
ATOM 745 C C . GLY A 1 98 ? 2.260 -2.779 4.407 1.00 89.94 98 GLY A C 1
ATOM 746 O O . GLY A 1 98 ? 2.053 -3.963 4.165 1.00 89.94 98 GLY A O 1
ATOM 747 N N . TRP A 1 99 ? 3.208 -2.065 3.809 1.00 92.12 99 TRP A N 1
ATOM 748 C CA . TRP A 1 99 ? 4.108 -2.618 2.809 1.00 92.12 99 TRP A CA 1
ATOM 749 C C . TRP A 1 99 ? 5.348 -3.218 3.458 1.00 92.12 99 TRP A C 1
ATOM 751 O O . TRP A 1 99 ? 5.949 -2.613 4.345 1.00 92.12 99 TRP A O 1
ATOM 761 N N . SER A 1 100 ? 5.779 -4.365 2.961 1.00 91.12 100 SER A N 1
ATOM 762 C CA . SER A 1 100 ? 7.068 -4.979 3.244 1.00 91.12 100 SER A CA 1
ATOM 763 C C . SER A 1 100 ? 7.661 -5.534 1.946 1.00 91.12 100 SER A C 1
ATOM 765 O O . SER A 1 100 ? 7.020 -5.534 0.893 1.00 91.12 100 SER A O 1
ATOM 767 N N . LYS A 1 101 ? 8.931 -5.926 1.988 1.00 89.50 101 LYS A N 1
ATOM 768 C CA . LYS A 1 101 ? 9.649 -6.458 0.831 1.00 89.50 101 LYS A CA 1
ATOM 769 C C . LYS A 1 101 ? 10.440 -7.678 1.257 1.00 89.50 101 LYS A C 1
ATOM 771 O O . LYS A 1 101 ? 11.180 -7.609 2.239 1.00 89.50 101 LYS A O 1
ATOM 776 N N . GLU A 1 102 ? 10.316 -8.752 0.490 1.00 84.88 102 GLU A N 1
ATOM 777 C CA . GLU A 1 102 ? 11.136 -9.950 0.628 1.00 84.88 102 GLU A CA 1
ATOM 778 C C . GLU A 1 102 ? 11.733 -10.272 -0.743 1.00 84.88 102 GLU A C 1
ATOM 780 O O . GLU A 1 102 ? 11.016 -10.465 -1.721 1.00 84.88 102 GLU A O 1
ATOM 785 N N . ALA A 1 103 ? 13.066 -10.249 -0.833 1.00 83.00 103 ALA A N 1
ATOM 786 C CA . ALA A 1 103 ? 13.792 -10.326 -2.102 1.00 83.00 103 ALA A CA 1
ATOM 787 C C . ALA A 1 103 ? 13.308 -9.278 -3.131 1.00 83.00 103 ALA A C 1
ATOM 789 O O . ALA A 1 103 ? 13.497 -8.083 -2.900 1.00 83.00 103 ALA A O 1
ATOM 790 N N . ASP A 1 104 ? 12.711 -9.711 -4.244 1.00 83.25 104 ASP A N 1
ATOM 791 C CA . ASP A 1 104 ? 12.201 -8.856 -5.329 1.00 83.25 104 ASP A CA 1
ATOM 792 C C . ASP A 1 104 ? 10.663 -8.744 -5.338 1.00 83.25 104 ASP A C 1
ATOM 794 O O . ASP A 1 104 ? 10.086 -8.128 -6.237 1.00 83.25 104 ASP A O 1
ATOM 798 N N . GLU A 1 105 ? 9.994 -9.306 -4.329 1.00 88.94 105 GLU A N 1
ATOM 799 C CA . GLU A 1 105 ? 8.540 -9.262 -4.180 1.00 88.94 105 GLU A CA 1
ATOM 800 C C . GLU A 1 105 ? 8.129 -8.246 -3.106 1.00 88.94 105 GLU A C 1
ATOM 802 O O . GLU A 1 105 ? 8.761 -8.106 -2.052 1.00 88.94 105 GLU A O 1
ATOM 807 N N . TYR A 1 106 ? 7.046 -7.522 -3.384 1.00 91.62 106 TYR A N 1
ATOM 808 C CA . TYR A 1 106 ? 6.459 -6.545 -2.476 1.00 91.62 106 TYR A CA 1
ATOM 809 C C . TYR A 1 106 ? 5.209 -7.134 -1.844 1.00 91.62 106 TYR A C 1
ATOM 811 O O . TYR A 1 106 ? 4.285 -7.534 -2.543 1.00 91.62 106 TYR A O 1
ATOM 819 N N . PHE A 1 107 ? 5.152 -7.145 -0.523 1.00 91.06 107 PHE A N 1
ATOM 820 C CA . PHE A 1 107 ? 4.029 -7.690 0.223 1.00 91.06 107 PHE A CA 1
ATOM 821 C C . PHE A 1 107 ? 3.247 -6.539 0.833 1.00 91.06 107 PHE A C 1
ATOM 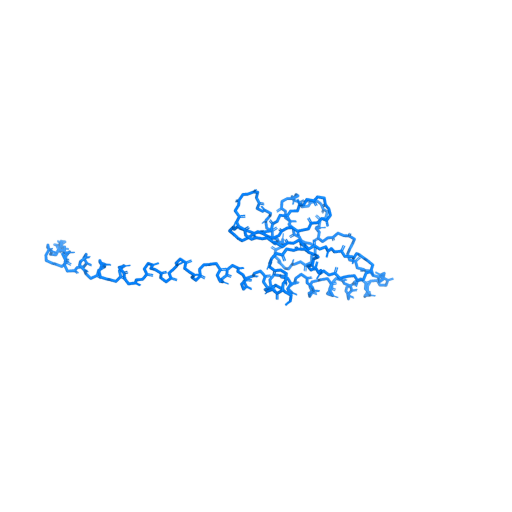823 O O . PHE A 1 107 ? 3.820 -5.629 1.429 1.00 91.06 107 PHE A O 1
ATOM 830 N N . PHE A 1 108 ? 1.932 -6.581 0.693 1.00 92.19 108 PHE A N 1
ATOM 831 C CA . PHE A 1 108 ? 1.019 -5.713 1.409 1.00 92.19 108 PHE A CA 1
ATOM 832 C C . PHE A 1 108 ? 0.188 -6.563 2.363 1.00 92.19 108 PHE A C 1
ATOM 834 O O . PHE A 1 108 ? -0.431 -7.534 1.935 1.00 92.19 108 PHE A O 1
ATOM 841 N N . THR A 1 109 ? 0.181 -6.210 3.645 1.00 90.50 109 THR A N 1
ATOM 842 C CA . THR A 1 109 ? -0.594 -6.895 4.686 1.00 90.50 109 THR A CA 1
ATOM 843 C C . THR A 1 109 ? -1.663 -5.969 5.253 1.00 90.50 109 THR A C 1
ATOM 845 O O . THR A 1 109 ? -1.393 -4.801 5.536 1.00 90.50 109 THR A O 1
ATOM 848 N N . LEU A 1 110 ? -2.874 -6.499 5.432 1.00 89.06 110 LEU A N 1
ATOM 849 C CA . LEU A 1 110 ? -3.986 -5.837 6.112 1.00 89.06 110 LEU A CA 1
ATOM 850 C C . LEU A 1 110 ? -4.709 -6.866 6.995 1.00 89.06 110 LEU A C 1
ATOM 852 O O . LEU A 1 110 ? -5.402 -7.765 6.514 1.00 89.06 110 LEU A O 1
ATOM 856 N N . GLY A 1 111 ? -4.498 -6.784 8.305 1.00 85.56 111 GLY A N 1
ATOM 857 C CA . GLY A 1 111 ? -4.999 -7.729 9.291 1.00 85.56 111 GLY A CA 1
ATOM 858 C C . GLY A 1 111 ? -4.469 -9.145 9.056 1.00 85.56 111 GLY A C 1
ATOM 859 O O . GLY A 1 111 ? -3.315 -9.455 9.345 1.00 85.56 111 GLY A O 1
ATOM 860 N N . LYS A 1 112 ? -5.345 -10.034 8.573 1.00 82.00 112 LYS A N 1
ATOM 861 C CA . LYS A 1 112 ? -5.015 -11.433 8.227 1.00 82.00 112 LYS A CA 1
ATOM 862 C C . LYS A 1 112 ? -4.891 -11.670 6.723 1.00 82.00 112 LYS A C 1
ATOM 864 O O . LYS A 1 112 ? -4.543 -12.777 6.322 1.00 82.00 112 LYS A O 1
ATOM 869 N N . GLN A 1 113 ? -5.217 -10.667 5.917 1.00 86.44 113 GLN A N 1
ATOM 870 C CA . GLN A 1 113 ? -5.178 -10.739 4.467 1.00 86.44 113 GLN A CA 1
ATOM 871 C C . GLN A 1 113 ? -3.874 -10.131 3.958 1.00 86.44 113 GLN A C 1
ATOM 873 O O . GLN A 1 113 ? -3.263 -9.274 4.603 1.00 86.44 113 GLN A O 1
ATOM 878 N N . GLY A 1 114 ? -3.444 -10.577 2.784 1.00 88.50 114 GLY A N 1
ATOM 879 C CA . GLY A 1 114 ? -2.262 -10.033 2.143 1.00 88.50 114 GLY A CA 1
ATOM 880 C C . GLY A 1 114 ? -2.313 -10.151 0.631 1.00 88.50 114 GLY A C 1
ATOM 881 O O . GLY A 1 114 ? -3.041 -10.976 0.081 1.00 88.50 114 GLY A O 1
ATOM 882 N N . ALA A 1 115 ? -1.521 -9.311 -0.020 1.00 92.00 115 ALA A N 1
ATOM 883 C CA . ALA A 1 115 ? -1.301 -9.297 -1.454 1.00 92.00 115 ALA A CA 1
ATOM 884 C C . ALA A 1 115 ? 0.195 -9.209 -1.754 1.00 92.00 115 ALA A C 1
ATOM 886 O O . ALA A 1 115 ? 0.951 -8.545 -1.048 1.00 92.00 115 ALA A O 1
ATOM 887 N N . VAL A 1 116 ? 0.608 -9.884 -2.817 1.00 91.94 116 VAL A N 1
ATOM 888 C CA . VAL A 1 116 ? 1.974 -9.922 -3.323 1.00 91.94 116 VAL A CA 1
ATOM 889 C C . VAL A 1 116 ? 1.989 -9.219 -4.667 1.00 91.94 116 VAL A C 1
ATOM 891 O O . VAL A 1 116 ? 1.232 -9.567 -5.574 1.00 91.94 116 VAL A O 1
ATOM 894 N N . PHE A 1 117 ? 2.874 -8.244 -4.791 1.00 93.00 117 PHE A N 1
ATOM 895 C CA . PHE A 1 117 ? 3.095 -7.445 -5.979 1.00 93.00 117 PHE A CA 1
ATOM 896 C C . PHE A 1 117 ? 4.484 -7.718 -6.534 1.00 93.00 117 PHE A C 1
ATOM 898 O O . PHE A 1 117 ? 5.466 -7.825 -5.796 1.00 93.00 117 PHE A O 1
ATOM 905 N N . THR A 1 118 ? 4.566 -7.773 -7.857 1.00 91.94 118 THR A N 1
ATOM 906 C CA . THR A 1 118 ? 5.835 -7.880 -8.575 1.00 91.94 118 THR A CA 1
ATOM 907 C C . THR A 1 118 ? 6.010 -6.699 -9.509 1.00 91.94 118 THR A C 1
ATOM 909 O O . THR A 1 118 ? 5.041 -6.103 -9.994 1.00 91.94 118 THR A O 1
ATOM 912 N N . TYR A 1 119 ? 7.274 -6.356 -9.731 1.00 93.12 119 TYR A N 1
ATOM 913 C CA . TYR A 1 119 ? 7.681 -5.306 -10.642 1.00 93.12 119 TYR A CA 1
ATOM 914 C C . TYR A 1 119 ? 8.537 -5.887 -11.766 1.00 93.12 119 TYR A C 1
ATOM 916 O O . TYR A 1 119 ? 9.578 -6.492 -11.507 1.00 93.12 119 TYR A O 1
ATOM 924 N N . ASP A 1 120 ? 8.125 -5.663 -13.011 1.00 90.62 120 ASP A N 1
ATOM 925 C CA . ASP A 1 120 ? 8.917 -6.012 -14.187 1.00 90.62 120 ASP A CA 1
ATOM 926 C C . ASP A 1 120 ? 9.648 -4.778 -14.731 1.00 90.62 120 ASP A C 1
ATOM 928 O O . ASP A 1 120 ? 9.047 -3.843 -15.259 1.00 90.62 120 ASP A O 1
ATOM 932 N N . ASN A 1 121 ? 10.979 -4.805 -14.652 1.00 87.81 121 ASN A N 1
ATOM 933 C CA . ASN A 1 121 ? 11.849 -3.725 -15.115 1.00 87.81 121 ASN A CA 1
ATOM 934 C C . ASN A 1 121 ? 11.951 -3.595 -16.645 1.00 87.81 121 ASN A C 1
ATOM 936 O O . ASN A 1 121 ? 12.555 -2.638 -17.129 1.00 87.81 121 ASN A O 1
ATOM 940 N N . LYS A 1 122 ? 11.400 -4.536 -17.419 1.00 86.81 122 LYS A N 1
ATOM 941 C CA . LYS A 1 122 ? 11.369 -4.456 -18.886 1.00 86.81 122 LYS A CA 1
ATOM 942 C C . LYS A 1 122 ? 10.106 -3.776 -19.383 1.00 86.81 122 LYS A C 1
ATOM 944 O O . LYS A 1 122 ? 10.171 -2.990 -20.324 1.00 86.81 122 LYS A O 1
ATOM 949 N N . SER A 1 123 ? 8.972 -4.085 -18.762 1.00 85.44 123 SER A N 1
ATOM 950 C CA . SER A 1 123 ? 7.667 -3.532 -19.135 1.00 85.44 123 SER A CA 1
ATOM 951 C C . SER A 1 123 ? 7.248 -2.329 -18.290 1.00 85.44 123 SER A C 1
ATOM 953 O O . SER A 1 123 ? 6.344 -1.604 -18.695 1.00 85.44 123 SER A O 1
ATOM 955 N N . GLY A 1 124 ? 7.888 -2.107 -17.138 1.00 87.38 124 GLY A N 1
ATOM 956 C CA . GLY A 1 124 ? 7.457 -1.115 -16.155 1.00 87.38 124 GLY A CA 1
ATOM 957 C C . GLY A 1 124 ? 6.187 -1.528 -15.408 1.00 87.38 124 GLY A C 1
ATOM 958 O O . GLY A 1 124 ? 5.601 -0.707 -14.704 1.00 87.38 124 GLY A O 1
ATOM 959 N N . ASN A 1 125 ? 5.735 -2.776 -15.571 1.00 90.56 125 ASN A N 1
ATOM 960 C CA . ASN A 1 125 ? 4.489 -3.242 -14.987 1.00 90.56 125 ASN A CA 1
ATOM 961 C C . ASN A 1 125 ? 4.651 -3.495 -13.483 1.00 90.56 125 ASN A C 1
ATOM 963 O O . ASN A 1 125 ? 5.560 -4.210 -13.060 1.00 90.56 125 ASN A O 1
ATOM 967 N N . PHE A 1 126 ? 3.741 -2.930 -12.692 1.00 92.62 126 PHE A N 1
ATOM 968 C CA . PHE A 1 126 ? 3.613 -3.177 -11.259 1.00 92.62 126 PHE A CA 1
ATOM 969 C C . PHE A 1 126 ? 2.223 -3.758 -10.994 1.00 92.62 126 PHE A C 1
ATOM 971 O O . PHE A 1 126 ? 1.214 -3.047 -11.085 1.00 92.62 126 PHE A O 1
ATOM 978 N N . SER A 1 127 ? 2.176 -5.062 -10.718 1.00 90.62 127 SER A N 1
ATOM 979 C CA . SER A 1 127 ? 0.927 -5.834 -10.695 1.00 90.62 127 SER A CA 1
ATOM 980 C C . SER A 1 127 ? 0.857 -6.804 -9.523 1.00 90.62 127 SER A C 1
ATOM 982 O O . SER A 1 127 ? 1.886 -7.319 -9.073 1.00 90.62 127 SER A O 1
ATOM 984 N N . CYS A 1 128 ? -0.365 -7.037 -9.042 1.00 92.00 128 CYS A N 1
ATOM 985 C CA . CYS A 1 128 ? -0.643 -8.027 -8.014 1.00 92.00 128 CYS A CA 1
ATOM 986 C C . CYS A 1 128 ? -0.612 -9.423 -8.639 1.00 92.00 128 CYS A C 1
ATOM 988 O O . CYS A 1 128 ? -1.308 -9.682 -9.616 1.00 92.00 128 CYS A O 1
ATOM 990 N N . VAL A 1 129 ? 0.215 -10.316 -8.101 1.00 88.88 129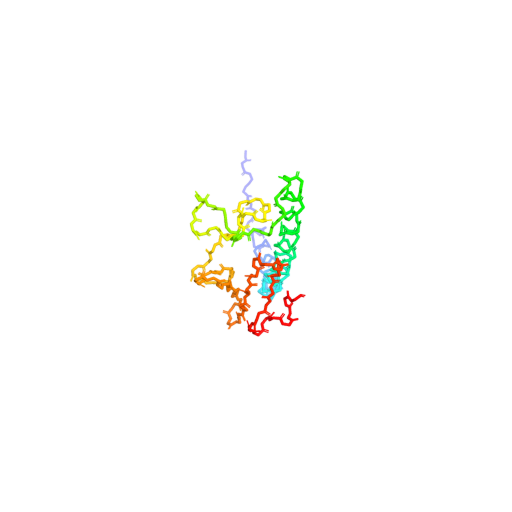 VAL A N 1
ATOM 991 C CA . VAL A 1 129 ? 0.391 -11.681 -8.629 1.00 88.88 129 VAL A CA 1
ATOM 992 C C . VAL A 1 129 ? -0.291 -12.738 -7.776 1.00 88.88 129 VAL A C 1
ATOM 994 O O . VAL A 1 129 ? -0.583 -13.828 -8.266 1.00 88.88 129 VAL A O 1
ATOM 997 N N . LYS A 1 130 ? -0.510 -12.456 -6.489 1.00 86.25 130 LYS A N 1
ATOM 998 C CA . LYS A 1 130 ? -1.051 -13.432 -5.543 1.00 86.25 130 LYS A CA 1
ATOM 999 C C . LYS A 1 130 ? -1.635 -12.750 -4.315 1.00 86.25 130 LYS A C 1
ATOM 1001 O O . LYS A 1 130 ? -0.994 -11.872 -3.753 1.00 86.25 130 LYS A O 1
ATOM 1006 N N . GLY A 1 131 ? -2.768 -13.242 -3.829 1.00 85.19 131 GLY A N 1
ATOM 1007 C CA . GLY A 1 131 ? -3.306 -12.885 -2.518 1.00 85.19 131 GLY A CA 1
ATOM 1008 C C . GLY A 1 131 ? -4.762 -12.451 -2.567 1.00 85.19 131 GLY A C 1
ATOM 1009 O O . GLY A 1 131 ? -5.264 -12.038 -3.609 1.00 85.19 131 GLY A O 1
ATOM 1010 N N . ASP A 1 132 ? -5.424 -12.545 -1.418 1.00 82.69 132 ASP A N 1
ATOM 1011 C CA . ASP A 1 132 ? -6.871 -12.342 -1.285 1.00 82.69 132 ASP A CA 1
ATOM 1012 C C . ASP A 1 132 ? -7.298 -10.889 -1.551 1.00 82.69 132 ASP A C 1
ATOM 1014 O O . ASP A 1 132 ? -8.467 -10.625 -1.802 1.00 82.69 132 ASP A O 1
ATOM 1018 N N . LEU A 1 133 ? -6.348 -9.949 -1.504 1.00 85.44 133 LEU A N 1
ATOM 1019 C CA . LEU A 1 133 ? -6.583 -8.522 -1.739 1.00 85.44 133 LEU A CA 1
ATOM 1020 C C . LEU A 1 133 ? -6.308 -8.089 -3.186 1.00 85.44 133 LEU A C 1
ATOM 1022 O O . LEU A 1 133 ? -6.492 -6.915 -3.489 1.00 85.44 133 LEU A O 1
ATOM 1026 N N . CYS A 1 134 ? -5.849 -8.977 -4.079 1.00 86.56 134 CYS A N 1
ATOM 1027 C CA . CYS A 1 134 ? -5.497 -8.569 -5.444 1.00 86.56 134 CYS A CA 1
ATOM 1028 C C . CYS A 1 134 ? -6.695 -8.008 -6.219 1.00 86.56 134 CYS A C 1
ATOM 1030 O O . CYS A 1 134 ? -6.568 -6.942 -6.808 1.00 86.56 134 CYS A O 1
ATOM 1032 N N . ASP A 1 135 ? -7.853 -8.671 -6.162 1.00 83.19 135 ASP A N 1
ATOM 1033 C CA . ASP A 1 135 ? -9.059 -8.233 -6.882 1.00 83.19 135 ASP A CA 1
ATOM 1034 C C . ASP A 1 135 ? -9.589 -6.884 -6.374 1.00 83.19 135 ASP A C 1
ATOM 1036 O O . ASP A 1 135 ? -10.252 -6.145 -7.098 1.00 83.19 135 ASP A O 1
ATOM 1040 N N . GLU A 1 136 ? -9.302 -6.561 -5.114 1.00 81.31 136 GLU A N 1
ATOM 1041 C CA . GLU A 1 136 ? -9.755 -5.332 -4.474 1.00 81.31 136 GLU A CA 1
ATOM 1042 C C . GLU A 1 136 ? -8.743 -4.186 -4.612 1.00 81.31 136 GLU A C 1
ATOM 1044 O O . GLU A 1 136 ? -9.109 -3.029 -4.427 1.00 81.31 136 GLU A O 1
ATOM 1049 N N . LEU A 1 137 ? -7.479 -4.482 -4.930 1.00 80.56 137 LEU A N 1
ATOM 1050 C CA . LEU A 1 137 ? -6.383 -3.511 -5.017 1.00 80.56 137 LEU A CA 1
ATOM 1051 C C . LEU A 1 137 ? -5.959 -3.153 -6.450 1.00 80.56 137 LEU A C 1
ATOM 1053 O O . LEU A 1 137 ? -5.111 -2.266 -6.596 1.00 80.56 137 LEU A O 1
ATOM 1057 N N . ASP A 1 138 ? -6.486 -3.831 -7.473 1.00 66.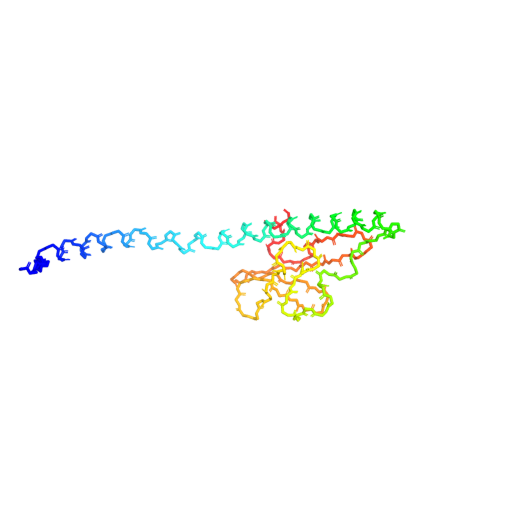06 138 ASP A N 1
ATOM 1058 C CA . ASP A 1 138 ? -6.098 -3.603 -8.875 1.00 66.06 138 ASP A CA 1
ATOM 1059 C C . ASP A 1 138 ? -6.586 -2.261 -9.458 1.00 66.0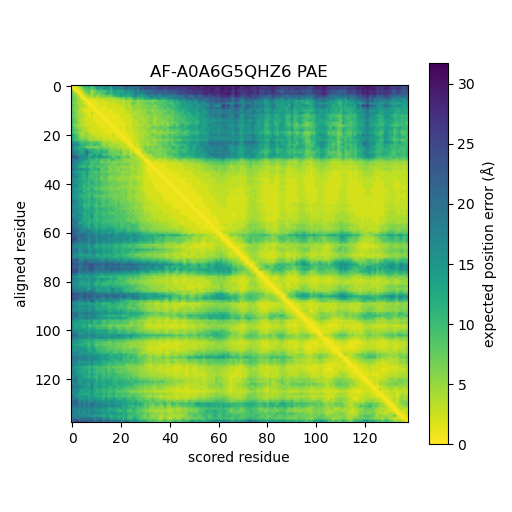6 138 ASP A C 1
ATOM 1061 O O . ASP A 1 138 ? -7.728 -1.833 -9.169 1.00 66.06 138 ASP A O 1
#

Sequence (138 aa):
MKKAFSMVELIMAIVILGILSAVAIPRLYIGRDEALLEKTKVQIQTIRSGIAIFYSDSLLRANPGYPKKLEKDGVSNDMLFSAVMPLNGIKAVKNGDGWSKEADEYFFTLGKQGAVFTYDNKSGNFSCVKGDLCDELD

Secondary structure (DSSP, 8-state):
---PPPHHHHHHHHHHHHHHHHHHHHHHHHHHHHHHHHHHHHHHHHHHHHHHHHHHHHHHTT-----S-SSPTTS-TTEETTTTSSSS-EEPPSSSSEEEEETTEEEEEETTEEEEEEE-TTT--EEEEEETTHHHH-

Organism: NCBI:txid1032067

Radius of gyration: 22.61 Å; Cα contacts (8 Å, |Δi|>4): 177; chains: 1; bounding box: 45×49×67 Å

Mean predicted aligned error: 7.87 Å

Nearest PDB structures (foldseek):
  8f5o-assembly1_E  TM=6.892E-01  e=9.177E-01  Leishmania tarentolae
  8f5p-assembly1_E  TM=6.612E-01  e=1.414E+00  Leishmania tarentolae
  6jhp-assembly1_D  TM=6.937E-01  e=1.925E+00  Paecilomyces sp. 'thermophila'
  8wqr-assembly1_A  TM=6.437E-01  e=1.249E+00  Homo sapiens